Protein AF-A0A1I5B0Q4-F1 (afdb_monomer)

Structure (mmCIF, N/CA/C/O backbone):
data_AF-A0A1I5B0Q4-F1
#
_entry.id   AF-A0A1I5B0Q4-F1
#
loop_
_atom_site.group_PDB
_atom_site.id
_atom_site.type_symbol
_atom_site.label_atom_id
_atom_site.label_alt_id
_atom_site.label_comp_id
_atom_site.label_asym_id
_atom_site.label_entity_id
_atom_site.label_seq_id
_atom_site.pdbx_PDB_ins_code
_atom_site.Cartn_x
_atom_site.Cartn_y
_atom_site.Cartn_z
_atom_site.occupancy
_atom_site.B_iso_or_equiv
_atom_site.auth_seq_id
_atom_site.auth_comp_id
_atom_site.auth_asym_id
_atom_site.auth_atom_id
_atom_site.pdbx_PDB_model_num
ATOM 1 N N . MET A 1 1 ? 0.857 2.142 -16.719 1.00 76.19 1 MET A N 1
ATOM 2 C CA . MET A 1 1 ? 2.262 2.105 -16.254 1.00 76.19 1 MET A CA 1
ATOM 3 C C . MET A 1 1 ? 2.272 1.677 -14.789 1.00 76.19 1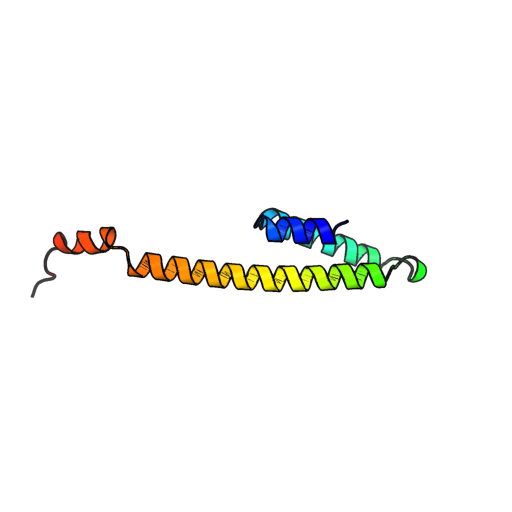 MET A C 1
ATOM 5 O O . MET A 1 1 ? 1.289 1.955 -14.108 1.00 76.19 1 MET A O 1
ATOM 9 N N . LEU A 1 2 ? 3.314 0.971 -14.326 1.00 84.81 2 LEU A N 1
ATOM 10 C CA . LEU A 1 2 ? 3.375 0.389 -12.969 1.00 84.81 2 LEU A CA 1
ATOM 11 C C . LEU A 1 2 ? 3.227 1.438 -11.855 1.00 84.81 2 LEU A C 1
ATOM 13 O O . LEU A 1 2 ? 2.545 1.185 -10.870 1.00 84.81 2 LEU A O 1
ATOM 17 N N . ASN A 1 3 ? 3.781 2.637 -12.048 1.00 88.12 3 ASN A N 1
ATOM 18 C CA . ASN A 1 3 ? 3.642 3.760 -11.118 1.00 88.12 3 ASN A CA 1
ATOM 19 C C . ASN A 1 3 ? 2.173 4.194 -10.922 1.00 88.12 3 ASN A C 1
ATOM 21 O O . ASN A 1 3 ? 1.724 4.328 -9.789 1.00 88.12 3 ASN A O 1
ATOM 25 N N . ASN A 1 4 ? 1.400 4.350 -12.006 1.00 89.75 4 ASN A N 1
ATOM 26 C CA . ASN A 1 4 ? -0.016 4.726 -11.914 1.00 89.75 4 ASN A CA 1
ATOM 27 C C . ASN A 1 4 ? -0.821 3.628 -11.211 1.00 89.75 4 ASN A C 1
ATOM 29 O O . ASN A 1 4 ? -1.591 3.921 -10.309 1.00 89.75 4 ASN A O 1
ATOM 33 N N . ALA A 1 5 ? -0.580 2.361 -11.566 1.00 93.19 5 ALA A N 1
ATOM 34 C CA . ALA A 1 5 ? -1.267 1.234 -10.941 1.00 93.19 5 ALA A CA 1
ATOM 35 C C . ALA A 1 5 ? -0.987 1.141 -9.431 1.00 93.19 5 ALA A C 1
ATOM 37 O O . ALA A 1 5 ? -1.888 0.800 -8.668 1.00 93.19 5 ALA A O 1
ATOM 38 N N . LEU A 1 6 ? 0.244 1.448 -9.002 1.00 93.38 6 LEU A N 1
ATOM 39 C CA . LEU A 1 6 ? 0.629 1.457 -7.591 1.00 93.38 6 LEU A CA 1
ATOM 40 C C . LEU A 1 6 ? -0.080 2.578 -6.821 1.00 93.38 6 LEU A C 1
ATOM 42 O O . LEU A 1 6 ? -0.633 2.332 -5.748 1.00 93.38 6 LEU A O 1
ATOM 46 N N . ASN A 1 7 ? -0.113 3.783 -7.392 1.00 92.88 7 ASN A N 1
ATOM 47 C CA . ASN A 1 7 ? -0.818 4.921 -6.805 1.00 92.88 7 ASN A CA 1
ATOM 48 C C . ASN A 1 7 ? -2.327 4.665 -6.719 1.00 92.88 7 ASN A C 1
ATOM 50 O O . ASN A 1 7 ? -2.917 4.885 -5.664 1.00 92.88 7 ASN A O 1
ATOM 54 N N . ASP A 1 8 ? -2.938 4.137 -7.780 1.00 95.31 8 ASP A N 1
ATOM 55 C CA . ASP A 1 8 ? -4.365 3.802 -7.809 1.00 95.31 8 ASP A CA 1
ATOM 56 C C . ASP A 1 8 ? -4.705 2.740 -6.752 1.00 95.31 8 ASP A C 1
ATOM 58 O O . ASP A 1 8 ? -5.660 2.897 -5.987 1.00 95.31 8 ASP A O 1
ATOM 62 N N . ALA A 1 9 ? -3.891 1.682 -6.647 1.00 95.44 9 ALA A N 1
ATOM 63 C CA . ALA A 1 9 ? -4.069 0.643 -5.635 1.00 95.44 9 ALA A CA 1
ATOM 64 C C . ALA A 1 9 ? -3.984 1.225 -4.214 1.00 95.44 9 ALA A C 1
ATOM 66 O O . ALA A 1 9 ? -4.846 0.942 -3.383 1.00 95.44 9 ALA A O 1
ATOM 67 N N . CYS A 1 10 ? -3.016 2.110 -3.956 1.00 94.81 10 CYS A N 1
ATOM 68 C CA . CYS A 1 10 ? -2.871 2.781 -2.666 1.00 94.81 10 CYS A CA 1
ATOM 69 C C . CYS A 1 10 ? -4.050 3.718 -2.347 1.00 94.81 10 CYS A C 1
ATOM 71 O O . CYS A 1 10 ? -4.562 3.706 -1.227 1.00 94.81 10 CYS A O 1
ATOM 73 N N . GLN A 1 11 ? -4.532 4.492 -3.326 1.00 94.06 11 GLN A N 1
ATOM 74 C CA . GLN A 1 11 ? -5.710 5.357 -3.175 1.00 94.06 11 GLN A CA 1
ATOM 75 C C . GLN A 1 11 ? -6.990 4.566 -2.901 1.00 94.06 11 GLN A C 1
ATOM 77 O O . GLN A 1 11 ? -7.812 4.997 -2.096 1.00 94.06 11 GLN A O 1
ATOM 82 N N . SER A 1 12 ? -7.139 3.400 -3.530 1.00 95.69 12 SER A N 1
ATOM 83 C CA . SER A 1 12 ? -8.266 2.491 -3.295 1.00 95.69 12 SER A CA 1
ATOM 84 C C . SER A 1 12 ? -8.141 1.652 -2.015 1.00 95.69 12 SER A C 1
ATOM 86 O O . SER A 1 12 ? -9.053 0.892 -1.701 1.00 95.69 12 SER A O 1
ATOM 88 N N . GLU A 1 13 ? -7.036 1.791 -1.273 1.00 93.94 13 GLU A N 1
ATOM 89 C CA . GLU A 1 13 ? -6.705 0.976 -0.097 1.00 93.94 13 GLU A CA 1
ATOM 90 C C . GLU A 1 13 ? -6.669 -0.541 -0.383 1.00 93.94 13 GLU A C 1
ATOM 92 O O . GLU A 1 13 ? -6.861 -1.363 0.515 1.00 93.94 13 GLU A O 1
ATOM 97 N N . ASP A 1 14 ? -6.390 -0.933 -1.629 1.00 96.62 14 ASP A N 1
ATOM 98 C CA . ASP A 1 14 ? -6.207 -2.328 -2.029 1.00 96.62 14 ASP A CA 1
ATOM 99 C C . ASP A 1 14 ? -4.777 -2.784 -1.693 1.00 96.62 14 ASP A C 1
ATOM 101 O O . ASP A 1 14 ? -3.891 -2.878 -2.546 1.00 96.62 14 ASP A O 1
ATOM 105 N N . TRP A 1 15 ? -4.530 -3.032 -0.404 1.00 93.88 15 TRP A N 1
ATOM 106 C CA . TRP A 1 15 ? -3.195 -3.358 0.117 1.00 93.88 15 TRP A CA 1
ATOM 107 C C . TRP A 1 15 ? -2.622 -4.664 -0.440 1.00 93.88 15 TRP A C 1
ATOM 109 O O . TRP A 1 15 ? -1.405 -4.792 -0.577 1.00 93.88 15 TRP A O 1
ATOM 119 N N . LEU A 1 16 ? -3.483 -5.622 -0.798 1.00 95.81 16 LEU A N 1
ATOM 120 C CA . LEU A 1 16 ? -3.059 -6.863 -1.450 1.00 95.81 16 LEU A CA 1
ATOM 121 C C . LEU A 1 16 ? -2.526 -6.577 -2.852 1.00 95.81 16 LEU A C 1
ATOM 123 O O . LEU A 1 16 ? -1.477 -7.093 -3.241 1.00 95.81 16 LEU A O 1
ATOM 127 N N . ARG A 1 17 ? -3.206 -5.705 -3.598 1.00 96.44 17 ARG A N 1
ATOM 128 C CA . ARG A 1 17 ? -2.730 -5.268 -4.906 1.00 96.44 17 ARG A CA 1
ATOM 129 C C . ARG A 1 17 ? -1.479 -4.406 -4.815 1.00 96.44 17 ARG A C 1
ATOM 131 O O . ARG A 1 17 ? -0.594 -4.587 -5.645 1.00 96.44 17 ARG A O 1
ATOM 138 N N . VAL A 1 18 ? -1.358 -3.536 -3.808 1.00 95.81 18 VAL A N 1
ATOM 139 C CA . VAL A 1 18 ? -0.110 -2.797 -3.533 1.00 95.81 18 VAL A CA 1
ATOM 140 C C . VAL A 1 18 ? 1.053 -3.772 -3.334 1.00 95.81 18 VAL A C 1
ATOM 142 O O . VAL A 1 18 ? 2.081 -3.621 -3.984 1.00 95.81 18 VAL A O 1
ATOM 145 N N . GLN A 1 19 ? 0.878 -4.816 -2.517 1.00 95.81 19 GLN A N 1
ATOM 146 C CA . GLN A 1 19 ? 1.909 -5.835 -2.296 1.00 95.81 19 GLN A CA 1
ATOM 147 C C . GLN A 1 19 ? 2.257 -6.618 -3.574 1.00 95.81 19 GLN A C 1
ATOM 149 O O . GLN A 1 19 ? 3.425 -6.919 -3.818 1.00 95.81 19 GLN A O 1
ATOM 154 N N . SER A 1 20 ? 1.257 -6.961 -4.391 1.00 96.75 20 SER A N 1
ATOM 155 C CA . SER A 1 20 ? 1.494 -7.625 -5.678 1.00 96.75 20 SER A CA 1
ATOM 156 C C . SER A 1 20 ? 2.304 -6.737 -6.624 1.00 96.75 20 SER A C 1
ATOM 158 O O . SER A 1 20 ? 3.268 -7.202 -7.222 1.00 96.75 20 SER A O 1
ATOM 160 N N . LEU A 1 21 ? 1.937 -5.458 -6.732 1.00 96.00 21 LEU A N 1
ATOM 161 C CA . LEU A 1 21 ? 2.621 -4.496 -7.594 1.00 96.00 21 LEU A CA 1
ATOM 162 C C . LEU A 1 21 ? 4.049 -4.215 -7.119 1.00 96.00 21 LEU A C 1
ATOM 164 O O . LEU A 1 21 ? 4.938 -4.089 -7.952 1.00 96.00 21 LEU A O 1
ATOM 168 N N . ASP A 1 22 ? 4.286 -4.164 -5.807 1.00 95.38 22 ASP A N 1
ATOM 169 C CA . ASP A 1 22 ? 5.629 -4.020 -5.230 1.00 95.38 22 ASP A CA 1
ATOM 170 C C . ASP A 1 22 ? 6.548 -5.182 -5.646 1.00 95.38 22 ASP A C 1
ATOM 172 O O . ASP A 1 22 ? 7.685 -4.969 -6.074 1.00 95.38 22 ASP A O 1
ATOM 176 N N . ARG A 1 23 ? 6.024 -6.416 -5.646 1.00 95.56 23 ARG A N 1
ATOM 177 C CA . ARG A 1 23 ? 6.748 -7.585 -6.167 1.00 95.56 23 ARG A CA 1
ATOM 178 C C . ARG A 1 23 ? 7.041 -7.457 -7.662 1.00 95.56 23 ARG A C 1
ATOM 180 O O . ARG A 1 23 ? 8.188 -7.639 -8.062 1.00 95.56 23 ARG A O 1
ATOM 187 N N . ASP A 1 24 ? 6.040 -7.101 -8.466 1.00 95.19 24 ASP A N 1
ATOM 188 C CA . ASP A 1 24 ? 6.208 -6.925 -9.915 1.00 95.19 24 ASP A CA 1
ATOM 189 C C . ASP A 1 24 ? 7.255 -5.848 -10.236 1.00 95.19 24 ASP A C 1
ATOM 191 O O . ASP A 1 24 ? 8.044 -5.981 -11.178 1.00 95.19 24 ASP A O 1
ATOM 195 N N . ILE A 1 25 ? 7.285 -4.779 -9.436 1.00 94.44 25 ILE A N 1
ATOM 196 C CA . ILE A 1 25 ? 8.265 -3.703 -9.549 1.00 94.44 25 ILE A CA 1
ATOM 197 C C . ILE A 1 25 ? 9.654 -4.198 -9.145 1.00 94.44 25 ILE A C 1
ATOM 199 O O . ILE A 1 25 ? 10.612 -3.917 -9.862 1.0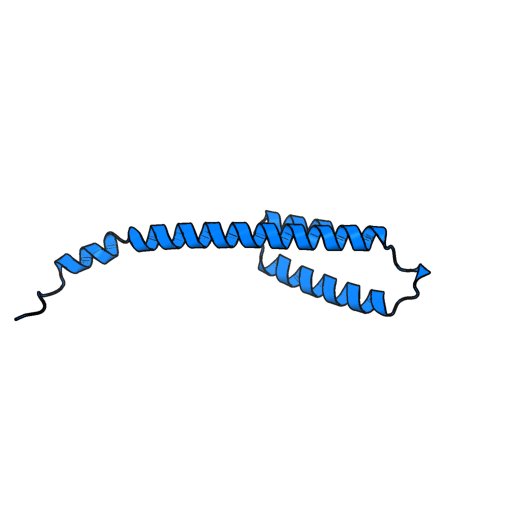0 94.44 25 ILE A O 1
ATOM 203 N N . SER A 1 26 ? 9.782 -4.973 -8.068 1.00 95.31 26 SER A N 1
ATOM 204 C CA . SER A 1 26 ? 11.053 -5.597 -7.683 1.00 95.31 26 SER A CA 1
ATOM 205 C C . SER A 1 26 ? 11.623 -6.462 -8.814 1.00 95.31 26 SER A C 1
ATOM 207 O O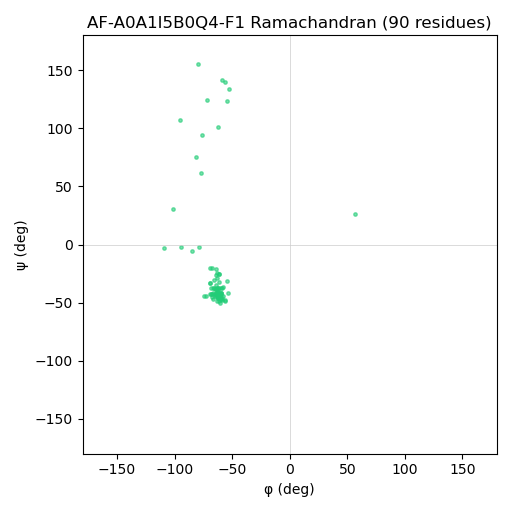 . SER A 1 26 ? 12.767 -6.267 -9.230 1.00 95.31 26 SER A O 1
ATOM 209 N N . ASP A 1 27 ? 10.798 -7.334 -9.399 1.00 94.81 27 ASP A N 1
ATOM 210 C CA . ASP A 1 27 ? 11.185 -8.197 -10.521 1.00 94.81 27 ASP A CA 1
ATOM 211 C C . ASP A 1 27 ? 11.540 -7.388 -11.778 1.00 94.81 27 ASP A C 1
ATOM 213 O O . ASP A 1 27 ? 12.406 -7.773 -12.572 1.00 94.81 27 ASP A O 1
ATOM 217 N N . PHE A 1 28 ? 10.856 -6.265 -12.007 1.00 92.69 28 PHE A N 1
ATOM 218 C CA . PHE A 1 28 ? 11.190 -5.334 -13.083 1.00 92.69 28 PHE A CA 1
ATOM 219 C C . PHE A 1 28 ? 12.550 -4.661 -12.847 1.00 92.69 28 PHE A C 1
ATOM 221 O O . PHE A 1 28 ? 13.385 -4.655 -13.750 1.00 92.69 28 PHE A O 1
ATOM 228 N N . LEU A 1 29 ? 12.808 -4.154 -11.639 1.00 93.81 29 LEU A N 1
ATOM 229 C CA . LEU A 1 29 ? 14.068 -3.495 -11.284 1.00 93.81 29 LEU A CA 1
ATOM 230 C C . LEU A 1 29 ? 15.262 -4.456 -11.356 1.00 93.81 29 LEU A C 1
ATOM 232 O O . LEU A 1 29 ? 16.322 -4.074 -11.849 1.00 93.81 29 LEU A O 1
ATOM 236 N N . GLN A 1 30 ? 15.089 -5.713 -10.942 1.00 93.62 30 GLN A N 1
ATOM 237 C CA . GLN A 1 30 ? 16.125 -6.744 -11.073 1.00 93.62 30 GLN A CA 1
ATOM 238 C C . GLN A 1 30 ? 16.469 -7.038 -12.538 1.00 93.62 30 GLN A C 1
ATOM 240 O O . GLN A 1 30 ? 17.645 -7.139 -12.886 1.00 93.62 30 GLN A O 1
ATOM 245 N N . ARG A 1 31 ? 15.458 -7.132 -13.412 1.00 91.38 31 ARG A N 1
ATOM 246 C CA . ARG A 1 31 ? 15.665 -7.304 -14.861 1.00 91.38 31 ARG A CA 1
ATOM 247 C C . ARG A 1 31 ? 16.326 -6.087 -15.496 1.00 91.38 31 ARG A C 1
ATOM 249 O O . ARG A 1 31 ? 17.157 -6.233 -16.384 1.00 91.38 31 ARG A O 1
ATOM 256 N N . LEU A 1 32 ? 15.972 -4.891 -15.042 1.00 91.50 32 LEU A N 1
ATOM 257 C CA . LEU A 1 32 ? 16.552 -3.655 -15.551 1.00 91.50 32 LEU A CA 1
ATOM 258 C C . LEU A 1 32 ? 18.023 -3.501 -15.139 1.00 91.50 32 LEU A C 1
ATOM 260 O O . LEU A 1 32 ? 18.821 -2.996 -15.917 1.00 91.50 32 LEU A O 1
ATOM 264 N N . HIS A 1 33 ? 18.400 -3.989 -13.956 1.00 90.50 33 HIS A N 1
ATOM 265 C CA . HIS A 1 33 ? 19.784 -3.970 -13.476 1.00 90.50 33 HIS A CA 1
ATOM 266 C C . HIS A 1 33 ? 20.739 -4.820 -14.334 1.00 90.50 33 HIS A C 1
ATOM 268 O O . HIS A 1 33 ? 21.935 -4.543 -14.382 1.00 90.50 33 HIS A O 1
ATOM 274 N N . THR A 1 34 ? 20.236 -5.852 -15.018 1.00 91.25 34 THR A N 1
ATOM 275 C CA . THR A 1 34 ? 21.034 -6.677 -15.940 1.00 91.25 34 THR A CA 1
ATOM 276 C C . THR A 1 34 ? 20.948 -6.211 -17.396 1.00 91.25 34 THR A C 1
ATOM 278 O O . THR A 1 34 ? 21.609 -6.791 -18.260 1.00 91.25 34 THR A O 1
ATOM 281 N N . ALA A 1 35 ? 20.156 -5.174 -17.682 1.00 89.44 35 ALA A N 1
ATOM 282 C CA . ALA A 1 35 ? 20.004 -4.619 -19.019 1.00 89.44 35 ALA A CA 1
ATOM 283 C C . ALA A 1 35 ? 21.175 -3.683 -19.385 1.00 89.44 35 ALA A C 1
ATOM 285 O O . ALA A 1 35 ? 21.803 -3.095 -18.500 1.00 89.44 35 ALA A O 1
ATOM 286 N N . PRO A 1 36 ? 21.464 -3.497 -20.687 1.00 90.25 36 PRO A N 1
ATOM 287 C CA . PRO A 1 36 ? 22.405 -2.479 -21.142 1.00 90.25 36 PRO A CA 1
ATOM 288 C C . PRO A 1 36 ? 21.988 -1.079 -20.653 1.00 90.25 36 PRO A C 1
ATOM 290 O O . PRO A 1 36 ? 20.793 -0.771 -20.696 1.00 90.25 36 PRO A O 1
ATOM 293 N N . PRO A 1 37 ? 22.927 -0.211 -20.230 1.00 84.69 37 PRO A N 1
ATOM 294 C CA . PRO A 1 37 ? 22.612 1.115 -19.691 1.00 84.69 37 PRO A CA 1
ATOM 295 C C . PRO A 1 37 ? 21.755 1.986 -20.617 1.00 84.69 37 PRO A C 1
ATOM 297 O O . PRO A 1 37 ? 20.935 2.770 -20.150 1.00 84.69 37 PRO A O 1
ATOM 300 N N . GLU A 1 38 ? 21.906 1.829 -21.931 1.00 88.00 38 GLU A N 1
ATOM 301 C CA . GLU A 1 38 ? 21.173 2.583 -22.950 1.00 88.00 38 GLU A CA 1
ATOM 302 C C . GLU A 1 38 ? 19.682 2.215 -23.002 1.00 88.00 38 GLU A C 1
ATOM 304 O O . GLU A 1 38 ? 18.870 2.990 -23.503 1.00 88.00 38 GLU A O 1
ATOM 309 N N . ALA A 1 39 ? 19.311 1.044 -22.476 1.00 81.38 39 ALA A N 1
ATOM 310 C CA . ALA A 1 39 ? 17.927 0.590 -22.374 1.00 81.38 39 ALA A CA 1
ATOM 311 C C . ALA A 1 39 ? 17.219 1.115 -21.111 1.00 81.38 39 ALA A C 1
ATOM 313 O O . ALA A 1 39 ? 16.018 0.890 -20.939 1.00 81.38 39 ALA A O 1
ATOM 314 N N . ILE A 1 40 ? 17.946 1.794 -20.217 1.00 87.44 40 ILE A N 1
ATOM 315 C CA . ILE A 1 40 ? 17.431 2.251 -18.929 1.00 87.44 40 ILE A CA 1
ATOM 316 C C . ILE A 1 40 ? 16.958 3.700 -19.035 1.00 87.44 40 ILE A C 1
ATOM 318 O O . ILE A 1 40 ? 17.749 4.645 -19.042 1.00 87.44 40 ILE A O 1
ATOM 322 N N . ASP A 1 41 ? 15.640 3.894 -19.028 1.00 90.44 41 ASP A N 1
ATOM 323 C CA . ASP A 1 41 ? 15.060 5.223 -18.849 1.00 90.44 41 ASP A CA 1
ATOM 324 C C . ASP A 1 41 ? 15.148 5.651 -17.372 1.00 90.44 41 ASP A C 1
ATOM 326 O O . ASP A 1 41 ? 14.284 5.358 -16.538 1.00 90.44 41 ASP A O 1
ATOM 330 N N . MET A 1 42 ? 16.216 6.382 -17.047 1.00 91.44 42 MET A N 1
ATOM 331 C CA . MET A 1 42 ? 16.451 6.923 -15.706 1.00 91.44 42 MET A CA 1
ATOM 332 C C . MET A 1 42 ? 15.360 7.899 -15.245 1.00 91.44 42 MET A C 1
ATOM 334 O O . MET A 1 42 ? 15.161 8.067 -14.039 1.00 91.44 42 MET A O 1
ATOM 338 N N . SER A 1 43 ? 14.650 8.553 -16.169 1.00 92.06 43 SER A N 1
ATOM 339 C CA . SER A 1 43 ? 13.552 9.459 -15.823 1.00 92.06 43 SER A CA 1
ATOM 340 C C . SER A 1 43 ? 12.329 8.673 -15.349 1.00 92.06 43 SER A C 1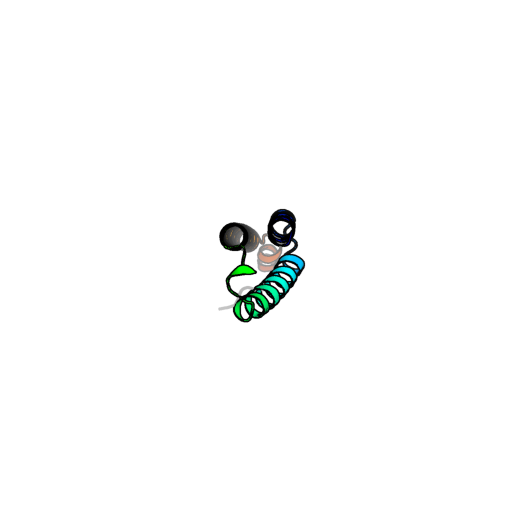
ATOM 342 O O . SER A 1 43 ? 11.785 8.969 -14.282 1.00 92.06 43 SER A O 1
ATOM 344 N N . ALA A 1 44 ? 11.980 7.596 -16.059 1.00 89.62 44 ALA A N 1
ATOM 345 C CA . ALA A 1 44 ? 10.917 6.679 -15.665 1.00 89.62 44 ALA A CA 1
ATOM 346 C C . ALA A 1 44 ? 11.227 5.991 -14.326 1.00 89.62 44 ALA A C 1
ATOM 348 O O . ALA A 1 44 ? 10.344 5.870 -13.476 1.00 89.62 44 ALA A O 1
ATOM 349 N N . LEU A 1 45 ? 12.489 5.609 -14.095 1.00 92.75 45 LEU A N 1
ATOM 350 C CA . LEU A 1 45 ? 12.926 5.051 -12.813 1.00 92.75 45 LEU A CA 1
ATOM 351 C C . LEU A 1 45 ? 12.742 6.021 -11.645 1.00 92.75 45 LEU A C 1
ATOM 353 O O . LEU A 1 45 ? 12.240 5.623 -10.594 1.00 92.75 45 LEU A O 1
ATOM 357 N N . ARG A 1 46 ? 13.105 7.297 -11.820 1.00 94.00 46 ARG A N 1
ATOM 358 C CA . ARG A 1 46 ? 12.900 8.318 -10.778 1.00 94.00 46 ARG A CA 1
ATOM 359 C C . ARG A 1 46 ? 11.422 8.523 -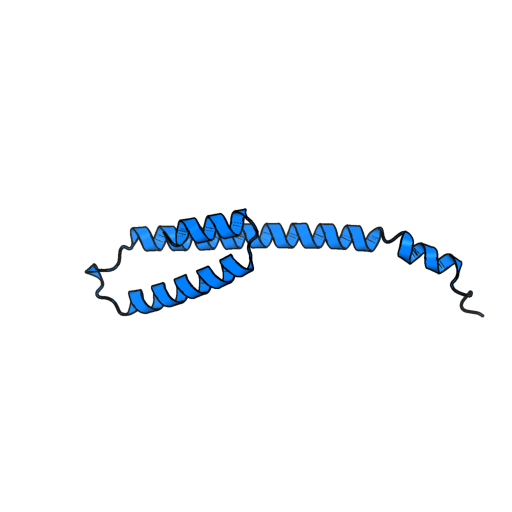10.466 1.00 94.00 46 ARG A C 1
ATOM 361 O O . ARG A 1 46 ? 11.066 8.639 -9.298 1.00 94.00 46 ARG A O 1
ATOM 368 N N . ILE A 1 47 ? 10.563 8.533 -11.487 1.00 93.56 47 ILE A N 1
ATOM 369 C CA . ILE A 1 47 ? 9.108 8.635 -11.300 1.00 93.56 47 ILE A CA 1
ATOM 370 C C . ILE A 1 47 ? 8.588 7.435 -10.500 1.00 93.56 47 ILE A C 1
ATOM 372 O O . ILE A 1 47 ? 7.839 7.612 -9.542 1.00 93.56 47 ILE A O 1
ATOM 376 N N . LEU A 1 48 ? 9.018 6.221 -10.851 1.00 94.06 48 LEU A N 1
ATOM 377 C CA . LEU A 1 48 ? 8.625 5.003 -10.144 1.00 94.06 48 LEU A CA 1
ATOM 378 C C . LEU A 1 48 ? 9.076 5.016 -8.677 1.00 94.06 48 LEU A C 1
ATOM 380 O O . LEU A 1 48 ? 8.296 4.657 -7.793 1.00 94.06 48 LEU A O 1
ATOM 384 N N . GLN A 1 49 ? 10.307 5.464 -8.415 1.00 95.44 49 GLN A N 1
ATOM 385 C CA . GLN A 1 49 ? 10.844 5.615 -7.063 1.00 95.44 49 GLN A CA 1
ATOM 386 C C . GLN A 1 49 ? 10.035 6.631 -6.246 1.00 95.44 49 GLN A C 1
ATOM 388 O O . GLN A 1 49 ? 9.669 6.351 -5.105 1.00 95.44 49 GLN A O 1
ATOM 393 N N . GLN A 1 50 ? 9.717 7.785 -6.836 1.00 95.38 50 GLN A N 1
ATOM 394 C CA . GLN A 1 50 ? 8.907 8.814 -6.187 1.00 95.38 50 GLN A CA 1
ATOM 395 C C . GLN A 1 50 ? 7.513 8.281 -5.822 1.00 95.38 50 GLN A C 1
ATOM 397 O O . GLN A 1 50 ? 7.060 8.476 -4.696 1.00 95.38 50 GLN A O 1
ATOM 402 N N . SER A 1 51 ? 6.865 7.538 -6.726 1.00 93.38 51 SER A N 1
ATOM 403 C CA . SER A 1 51 ? 5.562 6.921 -6.441 1.00 93.38 51 SER A CA 1
ATOM 404 C C . SER A 1 51 ? 5.625 5.904 -5.291 1.00 93.38 51 SER A C 1
ATOM 406 O O . SER A 1 51 ? 4.725 5.884 -4.458 1.00 93.38 51 SER A O 1
ATOM 408 N N . HIS A 1 52 ? 6.699 5.110 -5.161 1.00 94.75 52 HIS A N 1
ATOM 409 C CA . HIS A 1 52 ? 6.855 4.209 -4.001 1.00 94.75 52 HIS A CA 1
ATOM 410 C C . HIS A 1 52 ? 6.951 4.972 -2.687 1.00 94.75 52 HIS A C 1
ATOM 412 O O . HIS A 1 52 ? 6.346 4.576 -1.691 1.00 94.75 52 HIS A O 1
ATOM 418 N N . TYR A 1 53 ? 7.706 6.070 -2.678 1.00 95.56 53 TYR A N 1
ATOM 419 C CA . TYR A 1 53 ? 7.839 6.897 -1.488 1.00 95.56 53 TYR A CA 1
ATOM 420 C C . TYR A 1 53 ? 6.491 7.500 -1.065 1.00 95.56 53 TYR A C 1
ATOM 422 O O . TYR A 1 53 ? 6.135 7.473 0.113 1.00 95.56 53 TYR A O 1
ATOM 430 N N . GLU A 1 54 ? 5.700 7.980 -2.025 1.00 94.88 54 GLU A N 1
ATOM 431 C CA . GLU A 1 54 ? 4.354 8.504 -1.775 1.00 94.88 54 GLU A CA 1
ATOM 432 C C . GLU A 1 54 ? 3.407 7.431 -1.220 1.00 94.88 54 GLU A C 1
ATOM 434 O O . GLU A 1 54 ? 2.737 7.667 -0.210 1.00 94.88 54 GLU A O 1
ATOM 439 N N . VAL A 1 55 ? 3.411 6.233 -1.809 1.00 95.50 55 VAL A N 1
ATOM 440 C CA . VAL A 1 55 ? 2.623 5.080 -1.342 1.00 95.50 55 VAL A CA 1
ATOM 441 C C . VAL A 1 55 ? 3.027 4.659 0.071 1.00 95.50 55 VAL A C 1
ATOM 443 O O . VAL A 1 55 ? 2.158 4.394 0.906 1.00 95.50 55 VAL A O 1
ATOM 446 N N . MET A 1 56 ? 4.324 4.648 0.386 1.00 95.88 56 MET A N 1
ATOM 447 C CA . MET A 1 56 ? 4.823 4.361 1.734 1.00 95.88 56 MET A CA 1
ATOM 448 C C . MET A 1 56 ? 4.304 5.393 2.748 1.00 95.88 56 MET A C 1
ATOM 450 O O . MET A 1 56 ? 3.749 5.013 3.782 1.00 95.88 56 MET A O 1
ATOM 454 N N . LEU A 1 57 ? 4.410 6.691 2.438 1.00 96.44 57 LEU A N 1
ATOM 455 C CA . LEU A 1 57 ? 3.898 7.759 3.304 1.00 96.44 57 LEU A CA 1
ATOM 456 C C . LEU A 1 57 ? 2.384 7.649 3.518 1.00 96.44 57 LEU A C 1
ATOM 458 O O . LEU A 1 57 ? 1.897 7.829 4.635 1.00 96.44 57 LEU A O 1
ATOM 462 N N . GLN A 1 58 ? 1.623 7.363 2.463 1.00 95.06 58 GLN A N 1
ATOM 463 C CA . GLN A 1 58 ? 0.174 7.198 2.557 1.00 95.06 58 GLN A CA 1
ATOM 464 C C . GLN A 1 58 ? -0.202 5.978 3.405 1.00 95.06 58 GLN A C 1
ATOM 466 O O . GLN A 1 58 ? -1.081 6.074 4.266 1.00 95.06 58 GLN A O 1
ATOM 471 N N . SER A 1 59 ? 0.497 4.859 3.213 1.00 93.38 59 SER A N 1
ATOM 472 C CA . SER A 1 59 ? 0.295 3.632 3.989 1.00 93.38 59 SER A CA 1
ATOM 473 C C . SER A 1 59 ? 0.546 3.870 5.481 1.00 93.38 59 SER A C 1
ATOM 475 O O . SER A 1 59 ? -0.256 3.455 6.318 1.00 93.38 59 SER A O 1
ATOM 477 N N . GLN A 1 60 ? 1.598 4.624 5.823 1.00 95.44 60 GLN A N 1
ATOM 478 C CA . GLN A 1 60 ? 1.894 5.009 7.203 1.00 95.44 60 GLN A CA 1
ATOM 479 C C . GLN A 1 60 ? 0.762 5.839 7.827 1.00 95.44 60 GLN A C 1
ATOM 481 O O . GLN A 1 60 ? 0.253 5.486 8.891 1.00 95.44 60 GLN A O 1
ATOM 486 N N . ARG A 1 61 ? 0.292 6.891 7.141 1.00 95.81 61 ARG A N 1
ATOM 487 C CA . ARG A 1 61 ? -0.835 7.716 7.625 1.00 95.81 61 ARG A CA 1
ATOM 488 C C . ARG A 1 61 ? -2.105 6.890 7.826 1.00 95.81 61 ARG A C 1
ATOM 490 O O . ARG A 1 61 ? -2.880 7.132 8.760 1.00 95.81 61 ARG A O 1
ATOM 497 N N . ARG A 1 62 ? -2.351 5.911 6.947 1.00 94.56 62 ARG A N 1
ATOM 498 C CA . ARG A 1 62 ? -3.517 5.036 7.077 1.00 94.56 62 ARG A CA 1
ATOM 499 C C . ARG A 1 62 ? -3.403 4.125 8.292 1.00 94.56 62 ARG A C 1
ATOM 501 O O . ARG A 1 62 ? -4.383 3.995 9.026 1.00 94.56 62 ARG A O 1
ATOM 508 N N . LEU A 1 63 ? -2.226 3.552 8.533 1.00 95.50 63 LEU A N 1
ATOM 509 C CA . LEU A 1 63 ? -1.959 2.736 9.715 1.00 95.50 63 LEU A CA 1
ATOM 510 C C . LEU A 1 63 ? -2.198 3.530 11.006 1.00 95.50 63 LEU A C 1
ATOM 512 O O . LEU A 1 63 ? -2.930 3.062 11.876 1.00 95.50 63 LEU A O 1
ATOM 516 N N . GLU A 1 64 ? -1.671 4.751 11.095 1.00 97.44 64 GLU A N 1
ATOM 517 C CA . GLU A 1 64 ? -1.883 5.646 12.243 1.00 97.44 64 GLU A CA 1
ATOM 518 C C . GLU A 1 64 ? -3.376 5.929 12.473 1.00 97.44 64 GLU A C 1
ATOM 520 O O . GLU A 1 64 ? -3.882 5.828 13.593 1.00 97.44 64 GLU A O 1
ATOM 525 N N . THR A 1 65 ? -4.120 6.205 11.399 1.00 96.44 65 THR A N 1
ATOM 526 C CA . THR A 1 65 ? -5.572 6.429 11.467 1.00 96.44 65 THR A CA 1
ATOM 527 C C . THR A 1 65 ? -6.315 5.199 11.995 1.00 96.44 65 THR A C 1
ATOM 529 O O . THR A 1 65 ? -7.227 5.322 12.818 1.00 96.44 65 THR A O 1
ATOM 532 N N . LEU A 1 66 ? -5.954 4.002 11.524 1.00 95.62 66 LEU A N 1
ATOM 533 C CA . LEU A 1 66 ? -6.569 2.751 11.966 1.00 95.62 66 LEU A CA 1
ATOM 534 C C . LEU A 1 66 ? -6.247 2.454 13.432 1.00 95.62 66 LEU A C 1
ATOM 536 O O . LEU A 1 66 ? -7.150 2.089 14.182 1.00 95.62 66 LEU A O 1
ATOM 540 N N . GLN A 1 67 ? -5.005 2.680 13.860 1.00 96.75 67 GLN A N 1
ATOM 541 C CA . GLN A 1 67 ? -4.595 2.523 15.256 1.00 96.75 67 GLN A CA 1
ATOM 542 C C . GLN A 1 67 ? -5.398 3.439 16.184 1.00 96.75 67 GLN A C 1
ATOM 544 O O . GLN A 1 67 ? -5.946 2.972 17.181 1.00 96.75 67 GLN A O 1
ATOM 549 N N . GLN A 1 68 ? -5.552 4.717 15.827 1.00 95.56 68 GLN A N 1
ATOM 550 C CA . GLN A 1 68 ? -6.358 5.662 16.606 1.00 95.56 68 GLN A CA 1
ATOM 551 C C . GLN A 1 68 ? -7.829 5.236 16.690 1.00 95.56 68 GLN A C 1
ATOM 553 O O . GLN A 1 68 ? -8.441 5.309 17.757 1.00 95.56 68 GLN A O 1
ATOM 558 N N . LYS A 1 69 ? -8.416 4.768 15.579 1.00 94.56 69 LYS A N 1
ATOM 559 C CA . LYS A 1 69 ? -9.798 4.261 15.561 1.00 94.56 69 LYS A CA 1
ATOM 560 C C . LYS A 1 69 ? -9.961 3.037 16.458 1.00 94.56 69 LYS A C 1
ATOM 562 O O . LYS A 1 69 ? -10.919 2.973 17.225 1.00 94.56 69 LYS A O 1
ATOM 567 N N . LEU A 1 70 ? -9.019 2.099 16.388 1.00 93.25 70 LEU A N 1
ATOM 568 C CA . LEU A 1 70 ? -9.038 0.884 17.195 1.00 93.25 70 LEU A CA 1
ATOM 569 C C . LEU A 1 70 ? -8.906 1.207 18.690 1.00 93.25 70 LEU A C 1
ATOM 571 O O . LEU A 1 70 ? -9.666 0.682 19.497 1.00 93.25 70 LEU A O 1
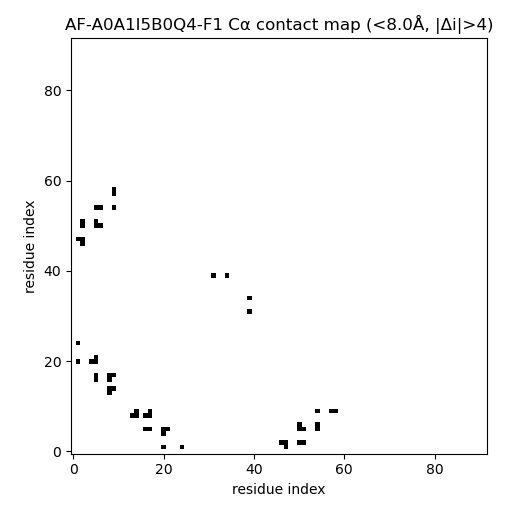ATOM 575 N N . GLN A 1 71 ? -8.004 2.121 19.057 1.00 91.62 71 GLN A N 1
ATOM 576 C CA . GLN A 1 71 ? -7.848 2.588 20.438 1.00 91.62 71 GLN A CA 1
ATOM 577 C C . GLN A 1 71 ? -9.138 3.211 20.982 1.00 91.62 71 GLN A C 1
ATOM 579 O O . GLN A 1 71 ? -9.569 2.859 22.078 1.00 91.62 71 GLN A O 1
ATOM 584 N N . ARG A 1 72 ? -9.790 4.089 20.205 1.00 89.31 72 ARG A N 1
ATOM 585 C CA . ARG A 1 72 ? -11.084 4.680 20.590 1.00 89.31 72 ARG A CA 1
ATOM 586 C C . ARG A 1 72 ? -12.147 3.608 20.796 1.00 89.31 72 ARG A C 1
ATOM 588 O O . ARG A 1 72 ? -12.817 3.623 21.821 1.00 89.31 72 ARG A O 1
ATOM 595 N N . TYR A 1 73 ? -12.250 2.659 19.866 1.00 87.56 73 TYR A N 1
ATOM 596 C CA . TYR A 1 73 ? -13.185 1.544 19.982 1.00 87.56 73 TYR A CA 1
ATOM 597 C C . TYR A 1 73 ? -12.925 0.694 21.234 1.00 87.56 73 TYR A C 1
ATOM 599 O O . TYR A 1 73 ? -13.871 0.329 21.924 1.00 87.56 73 TYR A O 1
ATOM 607 N N . HIS A 1 74 ? -11.660 0.406 21.563 1.00 83.38 74 HIS A N 1
ATOM 608 C CA . HIS A 1 74 ? -11.304 -0.323 22.783 1.00 83.38 74 HIS A CA 1
ATOM 609 C C . HIS A 1 74 ? -11.657 0.437 24.065 1.00 83.38 74 HIS A C 1
ATOM 611 O O . HIS A 1 74 ? -12.103 -0.187 25.025 1.00 83.38 74 HIS A O 1
ATOM 617 N N . ALA A 1 75 ? -11.482 1.759 24.080 1.00 83.00 75 ALA A N 1
ATOM 618 C CA . ALA A 1 75 ? -11.829 2.588 25.231 1.00 83.00 75 ALA A CA 1
ATOM 619 C C . ALA A 1 75 ? -13.350 2.673 25.454 1.00 83.00 75 ALA A C 1
ATOM 621 O O . ALA A 1 75 ? -13.801 2.736 26.594 1.00 83.00 75 ALA A O 1
ATOM 622 N N . SER A 1 76 ? -14.138 2.637 24.376 1.00 83.56 76 SER A N 1
ATOM 623 C CA . SER A 1 76 ? -15.596 2.779 24.403 1.00 83.56 76 SER A CA 1
ATOM 624 C C . SER A 1 76 ? -16.340 1.443 24.286 1.00 83.56 76 SER A C 1
ATOM 626 O O . SER A 1 76 ? -17.427 1.396 23.706 1.00 83.56 76 SER A O 1
ATOM 628 N N . ARG A 1 77 ? -15.772 0.325 24.768 1.00 83.44 77 ARG A N 1
ATOM 629 C CA . ARG A 1 77 ? -16.463 -0.981 24.726 1.00 83.44 77 ARG A CA 1
ATOM 630 C C . ARG A 1 77 ? -17.530 -1.068 25.813 1.00 83.44 77 ARG A C 1
ATOM 632 O O . ARG A 1 77 ? -17.478 -1.954 26.657 1.00 83.44 77 ARG A O 1
ATOM 639 N N . GLU A 1 78 ? -18.517 -0.186 25.747 1.00 79.75 78 GLU A N 1
ATOM 640 C CA . GLU A 1 78 ? -19.626 -0.087 26.699 1.00 79.75 78 GLU A CA 1
ATOM 641 C C . GLU A 1 78 ? -20.344 -1.430 26.863 1.00 79.75 78 GLU A C 1
ATOM 643 O O . GLU A 1 78 ? -20.609 -1.859 27.977 1.00 79.75 78 GLU A O 1
ATOM 648 N N . GLY A 1 79 ? -20.568 -2.163 25.766 1.00 83.62 79 GLY A N 1
ATOM 649 C CA . GLY A 1 79 ? -21.159 -3.503 25.829 1.00 83.62 79 GLY A CA 1
ATOM 650 C C . GLY A 1 79 ? -20.275 -4.548 26.520 1.00 83.62 79 GLY A C 1
ATOM 651 O O . GLY A 1 79 ? -20.804 -5.462 27.139 1.00 83.62 79 GLY A O 1
ATOM 652 N N . LEU A 1 80 ? -18.942 -4.423 26.443 1.00 84.94 80 LEU A N 1
ATOM 653 C CA . LEU A 1 80 ? -18.035 -5.290 27.203 1.00 84.94 80 LEU A CA 1
ATOM 654 C C . LEU A 1 80 ? -18.028 -4.894 28.684 1.00 84.94 80 LEU A C 1
ATOM 656 O O . LEU A 1 80 ? -18.127 -5.765 29.537 1.00 84.94 80 LEU A O 1
ATOM 660 N N . GLN A 1 81 ? -17.955 -3.592 28.966 1.00 82.25 81 GLN A N 1
ATOM 661 C CA . GLN A 1 81 ? -18.007 -3.025 30.317 1.00 82.25 81 GLN A CA 1
ATOM 662 C C . GLN A 1 81 ? -19.336 -3.345 31.018 1.00 82.25 81 GLN A C 1
ATOM 664 O O . GLN A 1 81 ? -19.369 -3.567 32.219 1.00 82.25 81 GLN A O 1
ATOM 669 N N . ALA A 1 82 ? -20.445 -3.441 30.281 1.00 85.75 82 ALA A N 1
ATOM 670 C CA . ALA A 1 82 ? -21.744 -3.799 30.843 1.00 85.75 82 ALA A CA 1
ATOM 671 C C . ALA A 1 82 ? -21.773 -5.211 31.454 1.00 85.75 82 ALA A C 1
ATOM 673 O O . ALA A 1 82 ? -22.576 -5.459 32.354 1.00 85.75 82 ALA A O 1
ATOM 674 N N . TYR A 1 83 ? -20.899 -6.128 31.017 1.00 87.69 83 TYR A N 1
ATOM 675 C CA . TYR A 1 83 ? -20.778 -7.441 31.655 1.00 87.69 83 TYR A CA 1
ATOM 676 C C . TYR A 1 83 ? -20.210 -7.360 33.077 1.00 87.69 83 TYR A C 1
ATOM 678 O O . TYR A 1 83 ? -20.487 -8.261 33.866 1.00 87.69 83 TYR A O 1
ATOM 686 N N . ASP A 1 84 ? -19.518 -6.275 33.447 1.00 84.81 84 ASP A N 1
ATOM 687 C CA . ASP A 1 84 ? -19.035 -6.068 34.818 1.00 84.81 84 ASP A CA 1
ATOM 688 C C . ASP A 1 84 ? -20.191 -6.002 35.832 1.00 84.81 84 ASP A C 1
ATOM 690 O O . ASP A 1 84 ? -20.011 -6.390 36.982 1.00 84.81 84 ASP A O 1
ATOM 694 N N . LEU A 1 85 ? -21.405 -5.618 35.404 1.00 83.44 85 LEU A N 1
ATOM 695 C CA . LEU A 1 85 ? -22.618 -5.656 36.238 1.00 83.44 85 LEU A CA 1
ATOM 696 C C . LEU A 1 85 ? -23.023 -7.078 36.661 1.00 83.44 85 LEU A C 1
ATOM 698 O O . LEU A 1 85 ? -23.779 -7.245 37.616 1.00 83.44 85 LEU A O 1
ATOM 702 N N . PHE A 1 86 ? -22.557 -8.091 35.931 1.00 87.88 86 PHE A N 1
ATOM 703 C CA . PHE A 1 86 ? -22.861 -9.502 36.163 1.00 87.88 86 PHE A CA 1
ATOM 704 C C . PHE A 1 86 ? -21.652 -10.281 36.692 1.00 87.88 86 PHE A C 1
ATOM 706 O O . PHE A 1 86 ? -21.776 -11.471 36.990 1.00 87.88 86 PHE A O 1
ATOM 713 N N . SER A 1 87 ? -20.491 -9.632 36.820 1.00 80.69 87 SER A N 1
ATOM 714 C CA . SER A 1 87 ? -19.318 -10.229 37.448 1.00 80.69 87 SER A CA 1
ATOM 715 C C . SER A 1 87 ? -19.559 -10.314 38.959 1.00 80.69 87 SER A C 1
ATOM 717 O O . SER A 1 87 ? -19.860 -9.293 39.583 1.00 80.69 87 SER A O 1
ATOM 719 N N . PRO A 1 88 ? -19.455 -11.504 39.580 1.00 74.00 88 PRO A N 1
ATOM 720 C CA . PRO A 1 88 ? -19.553 -11.607 41.029 1.00 74.00 88 PRO A CA 1
ATOM 721 C C . PRO A 1 88 ? -18.454 -10.742 41.666 1.00 74.00 88 PRO A C 1
ATOM 723 O O . PRO A 1 88 ? -17.341 -10.705 41.127 1.00 74.00 88 PRO A O 1
ATOM 726 N N . PRO A 1 89 ? -18.730 -10.044 42.786 1.00 70.31 89 PRO A N 1
ATOM 727 C CA . PRO A 1 89 ? -17.686 -9.330 43.504 1.00 70.31 89 PRO A CA 1
ATOM 728 C C . PRO A 1 89 ? -16.588 -10.340 43.820 1.00 70.31 89 PRO A C 1
ATOM 730 O O . PRO A 1 89 ? -16.858 -11.395 44.398 1.00 70.31 89 PRO A O 1
ATOM 733 N N . GLN A 1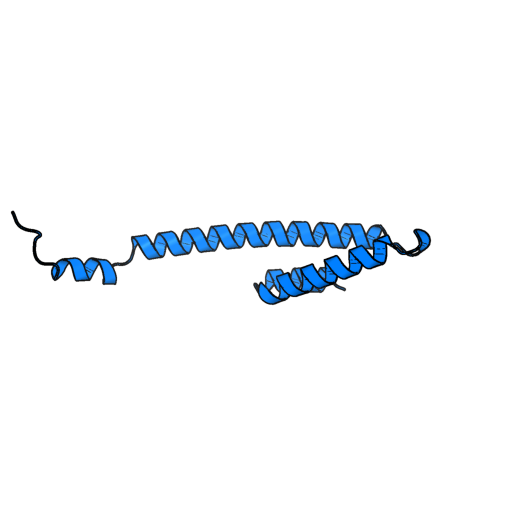 90 ? -15.364 -10.060 43.377 1.00 60.41 90 GLN A N 1
ATOM 734 C CA . GLN A 1 90 ? -14.215 -10.825 43.838 1.00 60.41 90 GLN A CA 1
ATOM 735 C C . GLN A 1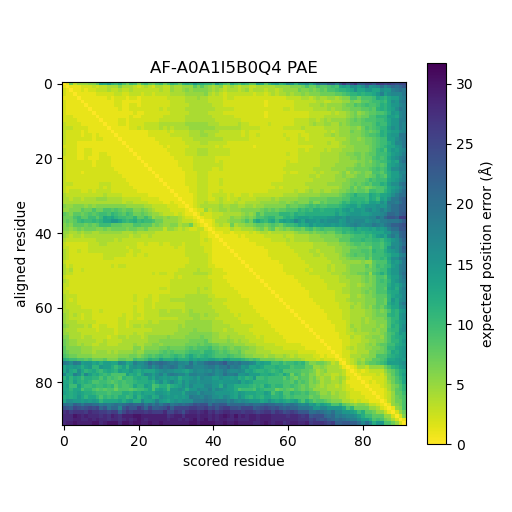 90 ? -14.135 -10.589 45.355 1.00 60.41 90 GLN A C 1
ATOM 737 O O . GLN A 1 90 ? -13.761 -9.497 45.777 1.00 60.41 90 GLN A O 1
ATOM 742 N N . GLY A 1 91 ? -14.618 -11.565 46.137 1.00 59.66 91 GLY A N 1
ATOM 743 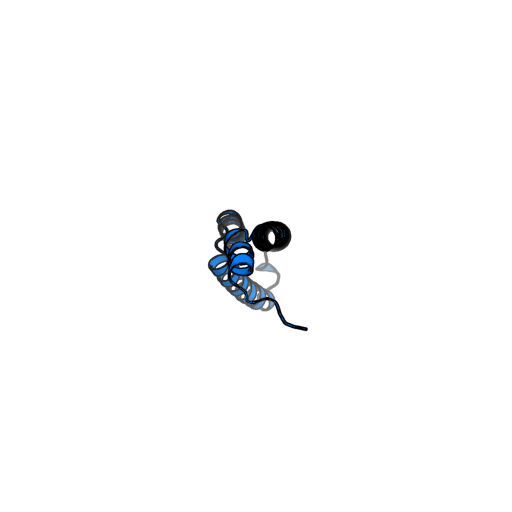C CA . GLY A 1 91 ? -14.590 -11.568 47.606 1.00 59.66 91 GLY A CA 1
ATOM 744 C C . GLY A 1 91 ? -13.169 -11.324 48.110 1.00 59.66 91 GLY A C 1
ATOM 745 O O . GLY A 1 91 ? -12.208 -11.727 47.454 1.00 59.66 91 GLY A O 1
ATOM 746 N N . GLU A 1 92 ? -13.006 -10.435 49.090 1.00 44.78 92 GLU A N 1
ATOM 747 C CA . GLU A 1 92 ? -12.958 -10.769 50.532 1.00 44.78 92 GLU A CA 1
ATOM 748 C C . GLU A 1 92 ? -11.812 -11.720 50.898 1.00 44.78 92 GLU A C 1
ATOM 750 O O . GLU A 1 92 ? -11.867 -12.915 50.534 1.00 44.78 92 GLU A O 1
#

Secondary structure (DSSP, 8-state):
-HHHHHHHHHHTT-HHHHHHHHHHHHHHHHHHHTS-GGG--HHHHHHHHHHHHHHHHHHHHHHHHHHHHHHHHHHT-HHHHGGGGGSPP---

Mean predicted aligned error: 6.56 Å

Solvent-accessible surface area (backbone atoms only — not comparable to full-atom values): 5343 Å² total; per-residue (Å²): 107,71,49,58,55,40,50,52,24,51,75,70,65,38,61,68,54,32,54,52,47,53,51,54,48,51,58,47,52,58,55,55,72,74,46,63,73,90,78,57,59,66,67,62,51,52,52,40,53,52,45,50,53,52,46,52,55,52,51,51,55,49,49,54,53,51,53,54,50,49,53,51,50,64,75,62,40,55,78,64,57,57,49,58,82,72,52,75,79,82,74,131

Radius of gyration: 23.05 Å; Cα contacts (8 Å, |Δi|>4): 28; chains: 1; bounding box: 46×21×74 Å

Sequence (92 aa):
MLNNALNDACQSEDWLRVQSLDRDISDFLQRLHTAPPEAIDMSALRILQQSHYEVMLQSQRRLETLQQKLQRYHASREGLQAYDLFSPPQGE

pLDDT: mean 89.97, std 8.58, range [44.78, 97.44]

Foldseek 3Di:
DLLVQLLVCLVVVVVVSNVVSVVVVVVVVVVVVPDDPVPDPVVVVVSSVVSVVVSVVSVVVVVVVVVVVVVVCVVPPVVVVVCVVVDDPPDD

Organism: NCBI:txid1367852